Protein AF-A0A531K5Z0-F1 (afdb_monomer_lite)

Secondary structure (DSSP, 8-state):
----SSSS-HHHHHHHHHHHHHHHHHHH----HHHHHHHTT-SSHHHHHHHHHHHHSS-HHHHHHHHT-

Foldseek 3Di:
DPPDDDPADPVNVLLVVLLVQLLCCLLPHPDDLCVSCVVSVVNGSVSSQVSCCVPVVDGSPVSNVVSVD

Structure (mmCIF, N/CA/C/O backbone):
data_AF-A0A531K5Z0-F1
#
_entry.id   AF-A0A531K5Z0-F1
#
loop_
_atom_site.group_PDB
_atom_site.id
_atom_site.type_symbol
_atom_site.label_atom_id
_atom_site.label_alt_id
_atom_site.label_comp_id
_atom_site.label_asym_id
_atom_site.label_entity_id
_atom_site.label_seq_id
_atom_site.pdbx_PDB_ins_code
_atom_site.Cartn_x
_atom_site.Cartn_y
_atom_site.Cartn_z
_atom_site.occupancy
_atom_site.B_iso_or_equiv
_atom_site.auth_seq_id
_atom_site.auth_comp_id
_atom_site.auth_asym_id
_atom_site.auth_atom_id
_atom_site.pdbx_PDB_model_num
ATOM 1 N N . ALA A 1 1 ? -22.078 0.176 19.303 1.00 46.22 1 ALA A N 1
ATOM 2 C CA . ALA A 1 1 ? -21.264 0.799 18.241 1.00 46.22 1 ALA A CA 1
ATOM 3 C C . ALA A 1 1 ? -19.948 1.239 18.868 1.00 46.22 1 ALA A C 1
ATOM 5 O O . ALA A 1 1 ? -19.978 2.028 19.801 1.00 46.22 1 ALA A O 1
ATOM 6 N N . PHE A 1 2 ? -18.826 0.638 18.466 1.00 46.72 2 PHE A N 1
ATOM 7 C CA . PHE A 1 2 ? -17.512 0.887 19.072 1.00 46.72 2 PHE A CA 1
ATOM 8 C C . PHE A 1 2 ? -16.937 2.218 18.561 1.00 46.72 2 PHE A C 1
ATOM 10 O O . PH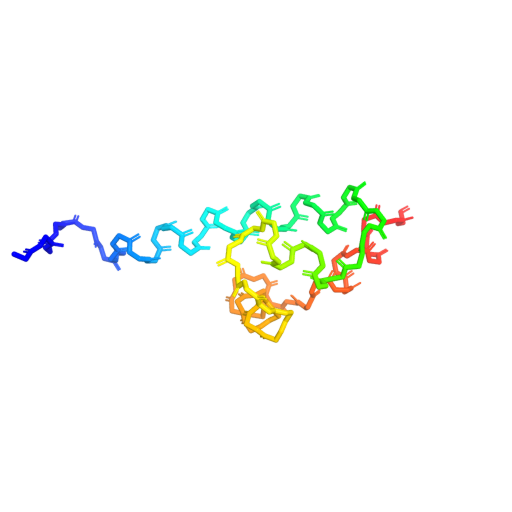E A 1 2 ? -16.167 2.261 17.604 1.00 46.72 2 PHE A O 1
ATOM 17 N N . THR A 1 3 ? -17.350 3.314 19.192 1.00 52.03 3 THR A N 1
ATOM 18 C CA . THR A 1 3 ? -16.710 4.627 19.065 1.00 52.03 3 THR A CA 1
ATOM 19 C C . THR A 1 3 ? -15.863 4.820 20.319 1.00 52.03 3 THR A C 1
ATOM 21 O O . THR A 1 3 ? -16.345 5.340 21.316 1.00 52.03 3 THR A O 1
ATOM 24 N N . GLY A 1 4 ? -14.635 4.296 20.300 1.00 54.91 4 GLY A N 1
ATOM 25 C CA . GLY A 1 4 ? -13.702 4.350 21.428 1.00 54.91 4 GLY A CA 1
ATOM 26 C C . GLY A 1 4 ? -12.536 5.299 21.156 1.00 54.91 4 GLY A C 1
ATOM 27 O O . GLY A 1 4 ? -11.620 4.956 20.417 1.00 54.91 4 GLY A O 1
ATOM 28 N N . GLU A 1 5 ? -12.618 6.500 21.728 1.00 47.97 5 GLU A N 1
ATOM 29 C CA . GLU A 1 5 ? -11.528 7.242 22.398 1.00 47.97 5 GLU A CA 1
ATOM 30 C C . GLU A 1 5 ? -10.156 7.448 21.734 1.00 47.97 5 GLU A C 1
ATOM 32 O O . GLU A 1 5 ? -9.184 7.818 22.382 1.00 47.97 5 GLU A O 1
ATOM 37 N N . THR A 1 6 ? -10.055 7.364 20.420 1.00 49.94 6 THR A N 1
ATOM 38 C CA . THR A 1 6 ? -8.950 7.990 19.684 1.00 49.94 6 THR A CA 1
ATOM 39 C C . THR A 1 6 ? -9.558 8.630 18.451 1.00 49.94 6 THR A C 1
ATOM 41 O O . THR A 1 6 ? -10.424 8.033 17.822 1.00 49.94 6 THR A O 1
ATOM 44 N N . GLY A 1 7 ? -9.141 9.836 18.055 1.00 51.91 7 GLY A N 1
ATOM 45 C CA . GLY A 1 7 ? -9.625 10.538 16.845 1.00 51.91 7 GLY A CA 1
ATOM 46 C C . GLY A 1 7 ? -9.392 9.797 15.508 1.00 51.91 7 GLY A C 1
ATOM 47 O O . GLY A 1 7 ? -9.479 10.373 14.421 1.00 51.91 7 GLY A O 1
ATOM 48 N N . THR A 1 8 ? -9.099 8.504 15.580 1.00 60.19 8 THR A N 1
ATOM 49 C CA . THR A 1 8 ? -8.879 7.528 14.530 1.00 60.19 8 THR A CA 1
ATOM 50 C C . THR A 1 8 ? -9.901 6.419 14.738 1.00 60.19 8 THR A C 1
ATOM 52 O O . THR A 1 8 ? -9.788 5.621 15.660 1.00 60.19 8 THR A O 1
ATOM 55 N N . THR A 1 9 ? -10.911 6.344 13.872 1.00 75.81 9 THR A N 1
ATOM 56 C CA . THR A 1 9 ? -11.815 5.190 13.870 1.00 75.81 9 THR A CA 1
ATOM 57 C C . THR A 1 9 ? -10.998 3.903 13.669 1.00 75.81 9 THR A C 1
ATOM 59 O O . THR A 1 9 ? -9.973 3.946 12.978 1.00 75.81 9 THR A O 1
ATOM 62 N N . PRO A 1 10 ? -11.437 2.743 14.188 1.00 76.38 10 PRO A N 1
ATOM 63 C CA . PRO A 1 10 ? -10.758 1.464 13.952 1.00 76.38 10 PRO A CA 1
ATOM 64 C C . PRO A 1 10 ? -10.457 1.215 12.465 1.00 76.38 10 PRO A C 1
ATOM 66 O O . PRO A 1 10 ? -9.388 0.730 12.103 1.00 76.38 10 PRO A O 1
ATOM 69 N N . ALA A 1 11 ? -11.355 1.659 11.580 1.00 79.69 11 ALA A N 1
ATOM 70 C CA . ALA A 1 11 ? -11.157 1.625 10.135 1.00 79.69 11 ALA A CA 1
ATOM 71 C C . ALA A 1 11 ? -9.925 2.421 9.662 1.00 79.69 11 ALA A C 1
ATOM 73 O O . ALA A 1 11 ? -9.184 1.932 8.811 1.00 79.69 11 ALA A O 1
ATOM 74 N N . LYS A 1 12 ? -9.671 3.613 10.220 1.00 81.75 12 LYS A N 1
ATOM 75 C CA . LYS A 1 12 ? -8.475 4.410 9.903 1.00 81.75 12 LYS A CA 1
ATOM 76 C C . LYS A 1 12 ? -7.195 3.769 10.441 1.00 81.75 12 LYS A C 1
ATOM 78 O O . LYS A 1 12 ? -6.176 3.823 9.758 1.00 81.75 12 LYS A O 1
ATOM 83 N N . ALA A 1 13 ? -7.232 3.159 11.627 1.00 85.75 13 ALA A N 1
ATOM 84 C CA . ALA A 1 13 ? -6.077 2.438 12.168 1.00 85.75 13 ALA A CA 1
ATOM 85 C C . ALA A 1 13 ? -5.695 1.256 11.260 1.00 85.75 13 ALA A C 1
ATOM 87 O O . ALA A 1 13 ? -4.538 1.115 10.867 1.00 85.75 13 ALA A O 1
ATOM 88 N N . VAL A 1 14 ? -6.689 0.478 10.825 1.00 88.88 14 VAL A N 1
ATOM 89 C CA . VAL A 1 14 ? -6.484 -0.605 9.855 1.00 88.88 14 VAL A CA 1
ATOM 90 C C . VAL A 1 14 ? -6.003 -0.065 8.503 1.00 88.88 14 VAL A C 1
ATOM 92 O O . VAL A 1 14 ? -5.115 -0.655 7.895 1.00 88.88 14 VAL A O 1
ATOM 95 N N . GLU A 1 15 ? -6.546 1.056 8.015 1.00 89.62 15 GLU A N 1
ATOM 96 C CA . GLU A 1 15 ? -6.081 1.680 6.767 1.00 89.62 15 GLU A CA 1
ATOM 97 C C . GLU A 1 15 ? -4.596 2.052 6.834 1.00 89.62 15 GLU A C 1
ATOM 99 O O . GLU A 1 15 ? -3.868 1.772 5.884 1.00 89.62 15 GLU A O 1
ATOM 104 N N . ARG A 1 16 ? -4.131 2.609 7.959 1.00 90.25 16 ARG A N 1
ATOM 105 C CA . ARG A 1 16 ? -2.711 2.923 8.167 1.00 90.25 16 ARG A CA 1
ATOM 106 C C . ARG A 1 16 ? -1.822 1.681 8.126 1.00 90.25 16 ARG A C 1
ATOM 108 O O . ARG A 1 16 ? -0.840 1.682 7.393 1.00 90.25 16 ARG A O 1
ATOM 115 N N . LEU A 1 17 ? -2.205 0.614 8.828 1.00 92.94 17 LEU A N 1
ATOM 116 C CA . LEU A 1 17 ? -1.459 -0.653 8.828 1.00 92.94 17 LEU A CA 1
ATOM 117 C C . LEU A 1 17 ? -1.368 -1.271 7.423 1.00 92.94 17 L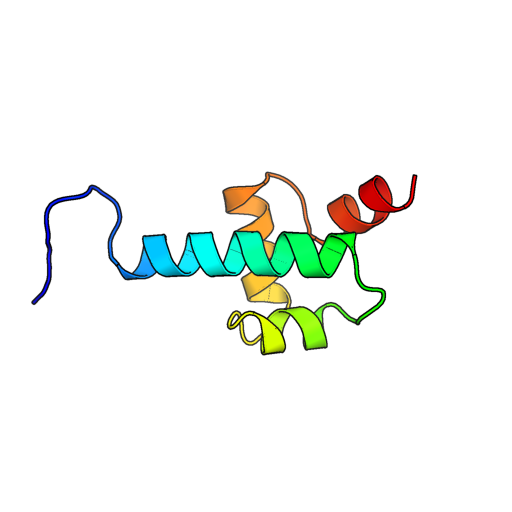EU A C 1
ATOM 119 O O . LEU A 1 17 ? -0.309 -1.746 7.002 1.00 92.94 17 LEU A O 1
ATOM 123 N N . ARG A 1 18 ? -2.466 -1.221 6.656 1.00 94.62 18 ARG A N 1
ATOM 124 C CA . ARG A 1 18 ? -2.469 -1.649 5.247 1.00 94.62 18 ARG A CA 1
ATOM 125 C C . ARG A 1 18 ? -1.519 -0.802 4.405 1.00 94.62 18 ARG A C 1
ATOM 127 O O . ARG A 1 18 ? -0.804 -1.343 3.565 1.00 94.62 18 ARG A O 1
ATOM 134 N N . LEU A 1 19 ? -1.500 0.512 4.634 1.00 95.19 19 LEU A N 1
ATOM 135 C CA . LEU A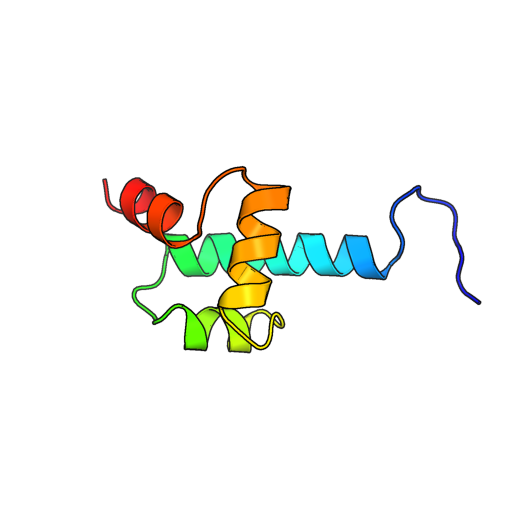 1 19 ? -0.632 1.454 3.929 1.00 95.19 19 LEU A CA 1
ATOM 136 C C . LEU A 1 19 ? 0.852 1.144 4.150 1.00 95.19 19 LEU A C 1
ATOM 138 O O . LEU A 1 19 ? 1.626 1.123 3.197 1.00 95.19 19 LEU A O 1
ATOM 142 N N . GLU A 1 20 ? 1.229 0.888 5.400 1.00 95.31 20 GLU A N 1
ATOM 143 C CA . GLU A 1 20 ? 2.599 0.551 5.798 1.00 95.31 20 GLU A CA 1
ATOM 144 C C . GLU A 1 20 ? 3.034 -0.785 5.185 1.00 95.31 20 GLU A C 1
ATOM 146 O O . GLU A 1 20 ? 4.089 -0.863 4.558 1.00 95.31 20 GLU A O 1
ATOM 151 N N . THR A 1 21 ? 2.168 -1.800 5.237 1.00 96.44 21 THR A N 1
ATOM 152 C CA . THR A 1 21 ? 2.433 -3.109 4.616 1.00 96.44 21 THR A CA 1
ATOM 153 C C . THR A 1 21 ? 2.606 -2.989 3.097 1.00 96.44 21 THR A C 1
ATOM 155 O O . THR A 1 21 ? 3.538 -3.545 2.512 1.00 96.44 21 THR A O 1
ATOM 158 N N . ALA A 1 22 ? 1.729 -2.226 2.436 1.00 96.62 22 ALA A N 1
ATOM 159 C CA . ALA A 1 22 ? 1.815 -1.986 0.999 1.00 96.62 22 ALA A CA 1
ATOM 160 C C . ALA A 1 22 ? 3.068 -1.209 0.615 1.00 96.62 22 ALA A C 1
ATOM 162 O O . ALA A 1 22 ? 3.659 -1.498 -0.423 1.00 96.62 22 ALA A O 1
ATOM 163 N N . ARG A 1 23 ? 3.508 -0.262 1.447 1.00 95.75 23 ARG A N 1
ATOM 164 C CA . ARG A 1 23 ? 4.767 0.455 1.248 1.00 95.75 23 ARG A CA 1
ATOM 165 C C . ARG A 1 23 ? 5.953 -0.505 1.223 1.00 95.75 23 ARG A C 1
ATOM 167 O O . ARG A 1 23 ? 6.675 -0.517 0.228 1.00 95.75 23 ARG A O 1
ATOM 174 N N . THR A 1 24 ? 6.094 -1.358 2.236 1.00 95.94 24 THR A N 1
ATOM 175 C CA . THR A 1 24 ? 7.186 -2.339 2.283 1.00 95.94 24 THR A CA 1
ATOM 176 C C . THR A 1 24 ? 7.160 -3.258 1.064 1.00 95.94 24 THR A C 1
ATOM 178 O O . THR A 1 24 ? 8.194 -3.478 0.437 1.00 95.94 24 THR A O 1
ATOM 181 N N . ALA A 1 25 ? 5.984 -3.748 0.661 1.00 96.00 25 ALA A N 1
ATOM 182 C CA . ALA A 1 25 ? 5.856 -4.587 -0.530 1.00 96.00 25 ALA A CA 1
ATOM 183 C C . ALA A 1 25 ? 6.257 -3.849 -1.821 1.00 96.00 25 ALA A C 1
ATOM 185 O O . ALA A 1 25 ? 6.908 -4.427 -2.685 1.00 96.00 25 ALA A O 1
ATOM 186 N N . VAL A 1 26 ? 5.898 -2.571 -1.957 1.00 95.94 26 VAL A N 1
ATOM 187 C CA . VAL A 1 26 ? 6.250 -1.729 -3.113 1.00 95.94 26 VAL A CA 1
ATOM 188 C C . VAL A 1 26 ? 7.753 -1.450 -3.191 1.00 95.94 26 VAL A C 1
ATOM 190 O O . VAL A 1 26 ? 8.297 -1.393 -4.294 1.00 95.94 26 VAL A O 1
ATOM 193 N N . GLU A 1 27 ? 8.408 -1.264 -2.046 1.00 94.69 27 GLU A N 1
ATOM 194 C CA . GLU A 1 27 ? 9.844 -0.974 -1.953 1.00 94.69 27 GLU A CA 1
ATOM 195 C C . GLU A 1 27 ? 10.700 -2.237 -2.155 1.00 94.69 27 GLU A C 1
ATOM 197 O O . GLU A 1 27 ? 11.748 -2.168 -2.789 1.00 94.69 27 GLU A O 1
ATOM 202 N N . THR A 1 28 ? 10.246 -3.393 -1.662 1.00 93.69 28 THR A N 1
ATOM 203 C CA . THR A 1 28 ? 11.048 -4.633 -1.624 1.00 93.69 28 THR A CA 1
ATOM 204 C C . THR A 1 28 ? 10.725 -5.631 -2.735 1.00 93.69 28 THR A C 1
ATOM 206 O O . THR A 1 28 ? 11.562 -6.466 -3.073 1.00 93.69 28 THR A O 1
ATOM 209 N N . SER A 1 29 ? 9.523 -5.577 -3.317 1.00 91.94 29 SER A N 1
ATOM 210 C CA . SER A 1 29 ? 9.066 -6.558 -4.302 1.00 91.94 29 SER A CA 1
ATOM 211 C C . SER A 1 29 ? 9.043 -6.006 -5.723 1.00 91.94 29 SER A C 1
ATOM 213 O O . SER A 1 29 ? 8.749 -4.838 -5.987 1.00 91.94 29 SER A O 1
ATOM 215 N N . SER A 1 30 ? 9.258 -6.901 -6.686 1.00 90.94 30 SER A N 1
ATOM 216 C CA . SER A 1 30 ? 9.036 -6.631 -8.103 1.00 90.94 30 SER A CA 1
ATOM 217 C C . SER A 1 30 ? 7.589 -6.885 -8.560 1.00 90.94 30 SER A C 1
ATOM 219 O O . SER A 1 30 ? 7.272 -6.606 -9.721 1.00 90.94 30 SER A O 1
ATOM 221 N N . ALA A 1 31 ? 6.700 -7.347 -7.670 1.00 94.44 31 ALA A N 1
ATOM 222 C CA . ALA A 1 31 ? 5.309 -7.676 -7.983 1.00 94.44 31 ALA A CA 1
ATOM 223 C C . ALA A 1 31 ? 4.530 -6.505 -8.613 1.00 94.44 31 ALA A C 1
ATOM 225 O O . ALA A 1 31 ? 4.799 -5.330 -8.365 1.00 94.44 31 ALA A O 1
ATOM 226 N N . SER A 1 32 ? 3.537 -6.826 -9.443 1.00 95.81 32 SER A N 1
ATOM 227 C CA . SER A 1 32 ? 2.593 -5.849 -10.002 1.00 95.81 32 SER A CA 1
ATOM 228 C C . SER A 1 32 ? 1.786 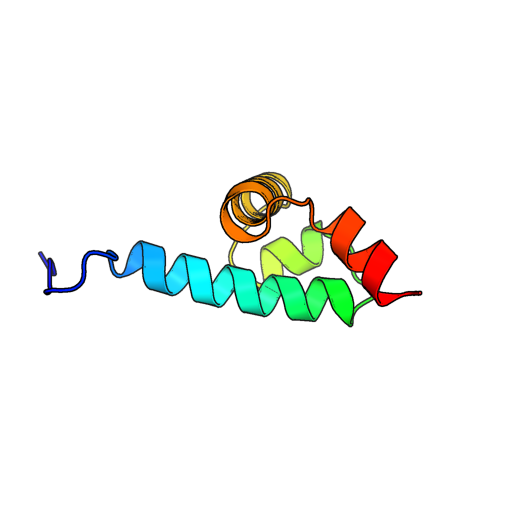-5.154 -8.900 1.00 95.81 32 SER A C 1
ATOM 230 O O . SER A 1 32 ? 1.449 -5.793 -7.900 1.00 95.81 32 SER A O 1
ATOM 232 N N . LEU A 1 33 ? 1.386 -3.896 -9.119 1.00 94.75 33 LEU A N 1
ATOM 233 C CA . LEU A 1 33 ? 0.563 -3.147 -8.161 1.00 94.75 33 LEU A CA 1
ATOM 234 C C . LEU A 1 33 ? -0.786 -3.827 -7.873 1.00 94.75 33 LEU A C 1
ATOM 236 O O . LEU A 1 33 ? -1.242 -3.756 -6.738 1.00 94.75 33 LEU A O 1
ATOM 240 N N . ASP A 1 34 ? -1.376 -4.534 -8.842 1.00 96.19 34 ASP A N 1
ATOM 241 C CA . ASP A 1 34 ? -2.583 -5.359 -8.662 1.00 96.19 34 ASP A CA 1
ATOM 242 C C . ASP A 1 34 ? -2.402 -6.429 -7.589 1.00 96.19 34 ASP A C 1
ATOM 244 O O . ASP A 1 34 ? -3.164 -6.489 -6.624 1.00 96.19 34 ASP A O 1
ATOM 248 N N . ARG A 1 35 ? -1.330 -7.221 -7.696 1.00 96.56 35 ARG A N 1
ATOM 249 C CA . ARG A 1 35 ? -0.992 -8.237 -6.689 1.00 96.56 35 ARG A CA 1
ATOM 250 C C . ARG A 1 35 ? -0.741 -7.627 -5.314 1.00 96.56 35 ARG A C 1
ATOM 252 O O . ARG A 1 35 ? -1.215 -8.175 -4.325 1.00 96.56 35 ARG A O 1
ATOM 259 N N . ILE A 1 36 ? -0.033 -6.500 -5.242 1.00 96.38 36 ILE A N 1
ATOM 260 C CA . ILE A 1 36 ? 0.233 -5.831 -3.960 1.00 96.38 36 ILE A CA 1
ATOM 261 C C . ILE A 1 36 ? -1.073 -5.314 -3.344 1.00 96.38 36 ILE A C 1
ATOM 263 O O . ILE A 1 36 ? -1.311 -5.523 -2.156 1.00 96.38 36 ILE A O 1
ATOM 267 N N . ALA A 1 37 ? -1.948 -4.691 -4.134 1.00 96.00 37 ALA A N 1
ATOM 268 C CA . ALA A 1 37 ? -3.225 -4.172 -3.654 1.00 96.00 37 ALA A CA 1
ATOM 269 C C . ALA A 1 37 ? -4.149 -5.282 -3.130 1.00 96.00 37 ALA A C 1
ATOM 271 O O . ALA A 1 37 ? -4.794 -5.104 -2.093 1.00 96.00 37 ALA A O 1
ATOM 272 N N . ALA A 1 38 ? -4.181 -6.432 -3.808 1.00 96.12 38 ALA A N 1
ATOM 273 C CA . ALA A 1 38 ? -4.907 -7.609 -3.344 1.00 96.12 38 ALA A CA 1
ATOM 274 C C . ALA A 1 38 ? -4.310 -8.158 -2.035 1.00 96.12 38 ALA A C 1
ATOM 276 O O . ALA A 1 38 ? -5.033 -8.331 -1.056 1.00 96.12 38 ALA A O 1
ATOM 277 N N . ALA A 1 39 ? -2.987 -8.346 -1.981 1.00 95.19 39 ALA A N 1
ATOM 278 C CA . ALA A 1 39 ? -2.294 -8.918 -0.823 1.00 95.19 39 ALA A CA 1
ATOM 279 C C . ALA A 1 39 ? -2.365 -8.042 0.441 1.00 95.19 39 ALA A C 1
ATOM 281 O O . ALA A 1 39 ? -2.308 -8.552 1.554 1.00 95.19 39 ALA A O 1
ATOM 282 N N . THR A 1 40 ? -2.504 -6.725 0.282 1.00 94.81 40 THR A N 1
ATOM 283 C CA . THR A 1 40 ? -2.508 -5.762 1.399 1.00 94.81 40 THR A CA 1
ATOM 284 C C . THR A 1 40 ? -3.903 -5.263 1.775 1.00 94.81 40 THR A C 1
ATOM 286 O O . THR A 1 40 ? -4.055 -4.380 2.618 1.00 94.81 40 THR A O 1
ATOM 289 N N . GLY A 1 41 ? -4.952 -5.846 1.186 1.00 92.75 41 GLY A N 1
ATOM 290 C CA . GLY A 1 41 ? -6.341 -5.568 1.558 1.00 92.75 41 GLY A CA 1
ATOM 291 C C . GLY A 1 41 ? -6.907 -4.257 1.003 1.00 92.75 41 GLY A C 1
ATOM 29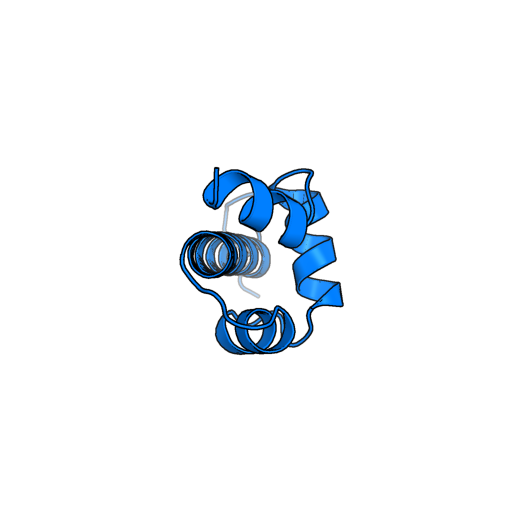2 O O . GLY A 1 41 ? -7.926 -3.771 1.505 1.00 92.75 41 GLY A O 1
ATOM 293 N N . PHE A 1 42 ? -6.282 -3.677 -0.029 1.00 93.38 42 PHE A N 1
ATOM 294 C CA . PHE A 1 42 ? -6.873 -2.573 -0.792 1.00 93.38 42 PHE A CA 1
ATOM 295 C C . PHE A 1 42 ? -7.892 -3.064 -1.820 1.00 93.38 42 PHE A C 1
ATOM 297 O O . PHE A 1 42 ? -8.848 -2.337 -2.088 1.00 93.38 42 PHE A O 1
ATOM 304 N N . GLY A 1 43 ? -7.721 -4.284 -2.335 1.00 91.44 43 GLY A N 1
ATOM 305 C CA . GLY A 1 43 ? -8.592 -4.909 -3.335 1.00 91.44 43 GLY A CA 1
ATOM 306 C C . GLY A 1 43 ? -8.245 -4.491 -4.762 1.00 91.44 43 GLY A C 1
ATOM 307 O O . GLY A 1 43 ? -8.139 -5.351 -5.629 1.00 91.44 43 GLY A O 1
ATOM 308 N N . ASP A 1 44 ? -7.984 -3.200 -4.987 1.00 94.31 44 ASP A N 1
ATOM 309 C CA . ASP A 1 44 ? -7.592 -2.670 -6.294 1.00 94.31 44 ASP A CA 1
ATOM 310 C C . ASP A 1 44 ? -6.458 -1.619 -6.214 1.00 94.31 44 ASP A C 1
ATOM 312 O O . ASP A 1 44 ? -6.330 -0.889 -5.216 1.00 94.31 44 ASP A O 1
ATOM 316 N N . PRO A 1 45 ? -5.631 -1.490 -7.273 1.00 94.88 45 PRO A N 1
ATOM 317 C CA . PRO A 1 45 ? -4.551 -0.503 -7.326 1.00 94.88 45 PRO A CA 1
ATOM 318 C C . PRO A 1 45 ? -5.005 0.952 -7.217 1.00 94.88 45 PRO A C 1
ATOM 320 O O . PRO A 1 45 ? -4.253 1.790 -6.720 1.00 94.88 45 PRO A O 1
ATOM 323 N N . GLY A 1 46 ? -6.205 1.291 -7.693 1.00 96.25 46 GLY A N 1
ATOM 324 C CA . GLY A 1 46 ? -6.734 2.654 -7.671 1.00 96.25 46 GLY A CA 1
ATOM 325 C C . GLY A 1 46 ? -7.048 3.125 -6.252 1.00 96.25 46 GLY A C 1
ATOM 326 O O . GLY A 1 46 ? -6.747 4.267 -5.885 1.00 96.25 46 GLY A O 1
ATOM 327 N N . ARG A 1 47 ? -7.605 2.246 -5.415 1.00 94.75 47 ARG A N 1
ATOM 328 C CA . ARG A 1 47 ? -7.829 2.492 -3.986 1.00 94.75 47 ARG A CA 1
ATOM 329 C C . ARG A 1 47 ? -6.514 2.570 -3.220 1.00 94.75 47 ARG A C 1
ATOM 331 O O . ARG A 1 47 ? -6.341 3.516 -2.450 1.00 94.75 47 ARG A O 1
ATOM 338 N N . MET A 1 48 ? -5.571 1.669 -3.501 1.00 96.00 48 MET A N 1
ATOM 339 C CA . MET A 1 48 ? -4.218 1.730 -2.939 1.00 96.00 48 MET A CA 1
ATOM 340 C C . MET A 1 48 ? -3.520 3.047 -3.305 1.00 96.00 48 MET A C 1
ATOM 342 O O . MET A 1 48 ? -3.035 3.752 -2.426 1.00 96.00 48 MET A O 1
ATOM 346 N N . ARG A 1 49 ? -3.538 3.449 -4.583 1.00 96.00 49 ARG A N 1
ATOM 347 C CA . ARG A 1 49 ? -2.946 4.711 -5.053 1.00 96.00 49 ARG A CA 1
ATOM 348 C C . ARG A 1 49 ? -3.548 5.921 -4.345 1.00 96.00 49 ARG A C 1
ATOM 350 O O . ARG A 1 49 ? -2.801 6.796 -3.919 1.00 96.00 49 ARG A O 1
ATOM 357 N N . ARG A 1 50 ? -4.877 5.989 -4.207 1.00 95.75 50 ARG A N 1
ATOM 358 C CA . ARG A 1 50 ? -5.540 7.086 -3.478 1.00 95.75 50 ARG A CA 1
ATOM 359 C C . ARG A 1 50 ? -5.093 7.139 -2.019 1.00 95.75 50 ARG A C 1
ATOM 361 O O . ARG A 1 50 ? -4.845 8.227 -1.510 1.00 95.75 50 ARG A O 1
ATOM 368 N N . ALA A 1 51 ? -4.961 5.987 -1.370 1.00 94.00 51 ALA A N 1
ATOM 369 C CA . ALA A 1 51 ? -4.470 5.915 -0.001 1.00 94.00 51 ALA A CA 1
ATOM 370 C C . ALA A 1 51 ? -3.000 6.375 0.095 1.00 94.00 51 ALA A C 1
ATOM 372 O O . ALA A 1 51 ? -2.674 7.183 0.958 1.00 94.00 51 ALA A O 1
ATOM 373 N N . PHE A 1 52 ? -2.136 5.954 -0.833 1.00 96.25 52 PHE A N 1
ATOM 374 C CA . PHE A 1 52 ? -0.737 6.398 -0.920 1.00 96.25 52 PHE A CA 1
ATOM 375 C C . PHE A 1 52 ? -0.608 7.912 -1.109 1.00 96.25 52 PHE A C 1
ATOM 377 O O . PHE A 1 52 ? 0.172 8.551 -0.411 1.00 96.25 52 PHE A O 1
ATOM 384 N N . MET A 1 53 ? -1.415 8.506 -1.992 1.00 96.00 53 MET A N 1
ATOM 385 C CA . MET A 1 53 ? -1.434 9.961 -2.167 1.00 96.00 53 MET A CA 1
ATOM 386 C C . MET A 1 53 ? -1.837 10.683 -0.876 1.00 96.00 53 MET A C 1
ATOM 388 O O . MET A 1 53 ? -1.234 11.697 -0.546 1.00 96.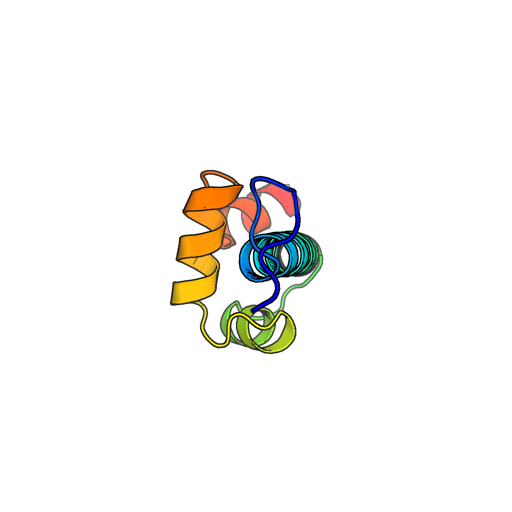00 53 MET A O 1
ATOM 392 N N . ARG A 1 54 ? -2.815 10.155 -0.125 1.00 93.25 54 ARG A N 1
ATOM 393 C CA . ARG A 1 54 ? -3.235 10.737 1.162 1.00 93.25 54 ARG A CA 1
ATOM 394 C C . ARG A 1 54 ? -2.205 10.553 2.279 1.00 93.25 54 ARG A C 1
ATOM 396 O O . ARG A 1 54 ? -2.072 11.443 3.106 1.00 93.25 54 ARG A O 1
ATOM 403 N N . GLY A 1 55 ? -1.537 9.400 2.342 1.00 92.06 55 GLY A N 1
ATOM 404 C CA . GLY A 1 55 ? -0.660 9.042 3.463 1.00 92.06 55 GLY A CA 1
ATOM 405 C C . GLY A 1 55 ? 0.820 9.372 3.265 1.00 92.06 55 GLY A C 1
ATOM 406 O O . GLY A 1 55 ? 1.506 9.665 4.237 1.00 92.06 55 GLY A O 1
ATOM 407 N N . PHE A 1 56 ? 1.315 9.349 2.026 1.00 93.00 56 PHE A N 1
ATOM 408 C CA . PHE A 1 56 ? 2.733 9.552 1.698 1.00 93.00 56 PHE A CA 1
ATOM 409 C C . PHE A 1 56 ? 2.980 10.700 0.713 1.00 93.00 56 PHE A C 1
ATOM 411 O O . PHE A 1 56 ? 4.131 10.981 0.389 1.00 93.00 56 PHE A O 1
ATOM 418 N N . GLY A 1 57 ? 1.926 11.328 0.180 1.00 95.00 57 GLY A N 1
ATOM 419 C CA . GLY A 1 57 ? 2.044 12.419 -0.794 1.00 95.00 57 GLY A CA 1
ATOM 420 C C . GLY A 1 57 ? 2.557 11.995 -2.174 1.00 95.00 57 GLY A C 1
ATOM 421 O O . GLY A 1 57 ? 2.757 12.841 -3.040 1.00 95.00 57 GLY A O 1
ATOM 422 N N . GLN A 1 58 ? 2.763 10.697 -2.408 1.00 95.38 58 GLN A N 1
ATOM 423 C CA . GLN A 1 58 ? 3.318 10.178 -3.655 1.00 95.38 58 GLN A CA 1
ATOM 424 C C . GLN A 1 58 ? 2.697 8.828 -4.033 1.00 95.38 58 GLN A C 1
ATOM 426 O O . GLN A 1 58 ? 2.311 8.056 -3.151 1.00 95.38 58 GLN A O 1
ATOM 431 N N . PRO A 1 59 ? 2.599 8.505 -5.335 1.00 95.94 59 PRO A N 1
ATOM 432 C CA . PRO A 1 59 ? 2.057 7.230 -5.781 1.00 95.94 59 PRO A CA 1
ATOM 433 C C . PRO A 1 59 ? 3.039 6.075 -5.511 1.00 95.94 59 PRO A C 1
ATOM 435 O O . PRO A 1 59 ? 4.255 6.283 -5.504 1.00 95.94 59 PRO A O 1
ATOM 438 N N . PRO A 1 60 ? 2.547 4.827 -5.394 1.00 94.62 60 PRO A N 1
ATOM 439 C CA . PRO A 1 60 ? 3.388 3.661 -5.101 1.00 94.62 60 PRO A CA 1
ATOM 440 C C . PRO A 1 60 ? 4.505 3.456 -6.137 1.00 94.62 60 PRO A C 1
ATOM 442 O O . PRO A 1 60 ? 5.617 3.072 -5.798 1.00 94.62 60 PRO A O 1
ATOM 445 N N . GLN A 1 61 ? 4.261 3.781 -7.409 1.00 93.44 61 GLN A N 1
ATOM 446 C CA . GLN A 1 61 ? 5.282 3.660 -8.452 1.00 93.44 61 GLN A CA 1
ATOM 447 C C . GLN A 1 61 ? 6.451 4.645 -8.279 1.00 93.44 61 GLN A C 1
ATOM 449 O O . GLN A 1 61 ? 7.582 4.303 -8.623 1.00 93.44 61 GLN A O 1
ATOM 454 N N . ALA A 1 62 ? 6.199 5.846 -7.743 1.00 94.12 62 ALA A N 1
ATOM 455 C CA . ALA A 1 62 ? 7.263 6.800 -7.431 1.00 94.12 62 ALA A CA 1
ATOM 456 C C . ALA A 1 62 ? 8.130 6.269 -6.287 1.00 94.12 62 ALA A C 1
ATOM 458 O O . ALA A 1 62 ? 9.351 6.230 -6.416 1.00 94.12 62 ALA A O 1
ATOM 459 N N . LEU A 1 63 ? 7.491 5.743 -5.238 1.00 91.69 63 LEU A N 1
ATOM 460 C CA . LEU A 1 63 ? 8.186 5.141 -4.104 1.00 91.69 63 LEU A CA 1
ATOM 461 C C . LEU A 1 63 ? 9.065 3.953 -4.530 1.00 91.69 63 LEU A C 1
ATOM 463 O O . LEU A 1 63 ? 10.240 3.895 -4.179 1.00 91.69 63 LEU A O 1
ATOM 467 N N . ARG A 1 64 ? 8.540 3.063 -5.384 1.00 93.19 64 ARG A N 1
ATOM 468 C CA . ARG A 1 64 ? 9.303 1.939 -5.956 1.00 93.19 64 ARG A CA 1
ATOM 469 C C . ARG A 1 64 ? 10.508 2.384 -6.781 1.00 93.19 64 ARG A C 1
ATOM 471 O O . ARG A 1 64 ? 11.537 1.716 -6.782 1.00 93.19 64 ARG A O 1
ATOM 478 N N . ARG A 1 65 ? 10.388 3.489 -7.522 1.00 91.81 65 ARG A N 1
ATOM 479 C CA . ARG A 1 65 ? 11.508 4.043 -8.295 1.00 91.81 65 ARG A CA 1
ATOM 480 C C . ARG A 1 65 ? 12.602 4.573 -7.371 1.00 91.81 65 ARG A C 1
ATOM 482 O O . ARG A 1 65 ? 13.771 4.359 -7.668 1.00 91.81 65 ARG A O 1
ATOM 489 N N . SER A 1 66 ? 12.220 5.239 -6.284 1.00 89.06 66 SER A N 1
ATOM 490 C CA . SER A 1 66 ? 13.158 5.765 -5.290 1.00 89.06 66 SER A CA 1
ATOM 491 C C . SER A 1 66 ? 13.877 4.653 -4.528 1.00 89.06 66 SER A C 1
ATOM 493 O O . SER A 1 66 ? 15.071 4.774 -4.315 1.00 89.06 66 SER A O 1
ATOM 495 N N . ALA A 1 67 ? 13.193 3.555 -4.192 1.00 86.12 67 ALA A N 1
ATOM 496 C CA . ALA A 1 67 ? 13.788 2.416 -3.481 1.00 86.12 67 ALA A CA 1
ATOM 497 C C . ALA A 1 67 ? 14.794 1.597 -4.312 1.00 86.12 67 ALA A C 1
ATOM 499 O O . ALA A 1 67 ? 15.558 0.812 -3.762 1.00 86.12 67 ALA A O 1
ATOM 500 N N . ARG A 1 68 ? 14.773 1.741 -5.644 1.00 81.69 68 ARG A N 1
ATOM 501 C CA . ARG A 1 68 ? 15.692 1.048 -6.562 1.00 81.69 68 ARG A CA 1
ATOM 502 C C . ARG A 1 68 ? 16.957 1.863 -6.876 1.00 81.69 68 ARG A C 1
ATOM 504 O O . ARG A 1 68 ? 17.824 1.360 -7.588 1.00 81.69 68 ARG A O 1
ATOM 511 N N . ARG A 1 69 ? 17.021 3.118 -6.434 1.00 71.75 69 ARG A N 1
ATOM 512 C CA . ARG A 1 69 ? 18.227 3.948 -6.524 1.00 71.75 69 ARG A CA 1
ATOM 513 C C . ARG A 1 69 ? 19.112 3.696 -5.319 1.00 71.75 69 ARG A C 1
ATOM 515 O O . ARG A 1 69 ? 20.338 3.702 -5.537 1.00 71.75 69 ARG A O 1
#

Sequence (69 aa):
AFTGETGTTPAKAVERLRLETARTAVETSSASLDRIAAATGFGDPGRMRRAFMRGFGQPPQALRRSARR

Radius of gyration: 12.97 Å; chains: 1; bounding box: 40×21×32 Å

pLDDT: mean 87.6, std 14.22, range [46.22, 96.62]